Protein AF-A0AA88JEP4-F1 (afdb_monomer_lite)

Foldseek 3Di:
DFAQEDDDPDDDDFQWWKAFPVRFTWGFHDDDPRGTDIDTQDDCPPPDHHTYMDTDPDGQDADDDPLCPPFDAGPNPHGDRPPDDRDPDD

pLDDT: mean 71.16, std 11.12, range [37.5, 84.62]

Organism: Ficus carica (NCBI:txid3494)

Sequence (90 aa):
MRLHVFMDSMIFKLGNHVEFANDVEEIALNLENENVGIVVFDSDIAIKEGDLVKCIRSVVHVPAAKAMLGYVVDMLGVHIDGQGALSNHE

Radius of gyration: 15.68 Å; chains: 1; bounding box: 42×23×41 Å

Structure (mmCIF, N/CA/C/O backbone):
data_AF-A0AA88JEP4-F1
#
_entry.id   AF-A0AA88JEP4-F1
#
loop_
_atom_site.group_PDB
_atom_site.id
_atom_site.type_symbol
_atom_site.label_atom_id
_atom_site.label_alt_id
_atom_site.label_comp_id
_atom_site.label_asym_id
_atom_site.label_entity_id
_atom_site.label_seq_id
_atom_site.pdbx_PDB_ins_code
_atom_site.Cartn_x
_atom_site.Cartn_y
_atom_site.Cartn_z
_atom_site.occupancy
_atom_site.B_iso_or_equiv
_atom_site.auth_seq_id
_atom_site.auth_comp_id
_atom_site.auth_asym_id
_atom_site.auth_atom_id
_atom_site.pdbx_PDB_model_num
ATOM 1 N N . MET A 1 1 ? -12.970 5.158 3.454 1.00 47.50 1 MET A N 1
ATOM 2 C CA . MET A 1 1 ? -13.386 4.157 4.459 1.00 47.50 1 MET A CA 1
ATOM 3 C C . MET A 1 1 ? -12.701 4.512 5.770 1.00 47.50 1 MET A C 1
ATOM 5 O O . MET A 1 1 ? -11.542 4.900 5.718 1.00 4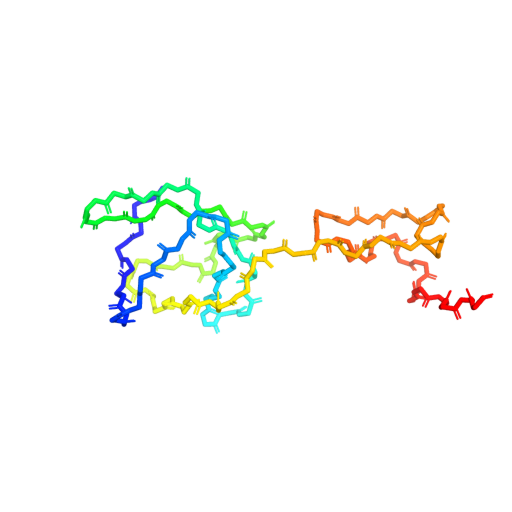7.50 1 MET A O 1
ATOM 9 N N . ARG A 1 2 ? -13.401 4.504 6.912 1.00 44.88 2 ARG A N 1
ATOM 10 C CA . ARG A 1 2 ? -12.764 4.745 8.217 1.00 44.88 2 ARG A CA 1
ATOM 11 C C . ARG A 1 2 ? -12.365 3.385 8.764 1.00 44.88 2 ARG A C 1
ATOM 13 O O . ARG A 1 2 ? -13.242 2.590 9.071 1.00 44.88 2 ARG A O 1
ATOM 20 N N . LEU A 1 3 ? -11.068 3.112 8.814 1.00 50.75 3 LEU A N 1
ATOM 21 C CA . LEU A 1 3 ? -10.575 1.855 9.351 1.00 50.75 3 LEU A CA 1
ATOM 22 C C . LEU A 1 3 ? -10.337 2.022 10.850 1.00 50.75 3 LEU A C 1
ATOM 24 O O . LEU A 1 3 ? -9.515 2.836 11.268 1.00 50.75 3 LEU A O 1
ATOM 28 N N . HIS A 1 4 ? -11.097 1.289 11.660 1.00 51.84 4 HIS A N 1
ATOM 29 C CA . HIS A 1 4 ? -10.854 1.211 13.093 1.00 51.84 4 HIS A CA 1
ATOM 30 C C . HIS A 1 4 ? -9.863 0.074 13.330 1.00 51.84 4 HIS A C 1
ATOM 32 O O . HIS A 1 4 ? -10.222 -1.099 13.405 1.00 51.84 4 HIS A O 1
ATOM 38 N N . VAL A 1 5 ? -8.588 0.441 13.321 1.00 51.78 5 VAL A N 1
ATOM 39 C CA . VAL A 1 5 ? -7.467 -0.480 13.462 1.00 51.78 5 VAL A CA 1
ATOM 40 C C . VAL A 1 5 ? -7.164 -0.662 14.944 1.00 51.78 5 VAL A C 1
ATOM 42 O O . VAL A 1 5 ? -6.861 0.310 15.637 1.00 51.78 5 VAL A O 1
ATOM 45 N N . PHE A 1 6 ? -7.227 -1.898 15.440 1.00 49.75 6 PHE A N 1
ATOM 46 C CA . PHE A 1 6 ? -6.796 -2.205 16.804 1.00 49.75 6 PHE A CA 1
ATOM 47 C C . PHE A 1 6 ? -5.267 -2.175 16.879 1.00 49.75 6 PHE A C 1
ATOM 49 O O . PHE A 1 6 ? -4.584 -3.022 16.307 1.00 49.75 6 PHE A O 1
ATOM 56 N N . MET A 1 7 ? -4.734 -1.168 17.571 1.00 52.72 7 MET A N 1
ATOM 57 C CA . MET A 1 7 ? -3.297 -0.935 17.699 1.00 52.72 7 MET A CA 1
ATOM 58 C C . MET A 1 7 ? -2.741 -1.657 18.927 1.00 52.72 7 MET A C 1
ATOM 60 O O . MET A 1 7 ? -3.091 -1.340 20.065 1.00 52.72 7 MET A O 1
ATOM 64 N N . ASP A 1 8 ? -1.820 -2.591 18.708 1.00 51.69 8 ASP A N 1
ATOM 65 C CA . ASP A 1 8 ? -1.047 -3.198 19.787 1.00 51.69 8 ASP A CA 1
ATOM 66 C C . ASP A 1 8 ? 0.092 -2.248 20.194 1.00 51.69 8 ASP A C 1
ATOM 68 O O . ASP A 1 8 ? 1.072 -2.131 19.467 1.00 51.69 8 ASP A O 1
ATOM 72 N N . SER A 1 9 ? -0.097 -1.505 21.295 1.00 49.09 9 SER A N 1
ATOM 73 C CA . SER A 1 9 ? 0.872 -0.782 22.162 1.00 49.09 9 SER A CA 1
ATOM 74 C C . SER A 1 9 ? 2.059 0.024 21.567 1.00 49.09 9 SER A C 1
ATOM 76 O O . SER A 1 9 ? 2.823 0.636 22.317 1.00 49.09 9 SER A O 1
ATOM 78 N N . MET A 1 10 ? 2.228 0.098 20.249 1.00 53.19 10 MET A N 1
ATOM 79 C CA . MET A 1 10 ? 3.423 0.597 19.571 1.00 53.19 10 MET A CA 1
ATOM 80 C C . MET A 1 10 ? 3.176 1.990 18.970 1.00 53.19 10 MET A C 1
ATOM 82 O O . MET A 1 10 ? 2.220 2.212 18.231 1.00 53.19 10 MET A O 1
ATOM 86 N N . ILE A 1 11 ? 4.069 2.940 19.270 1.00 59.38 11 ILE A N 1
ATOM 87 C CA . ILE A 1 11 ? 4.018 4.320 18.763 1.00 59.38 11 ILE A CA 1
ATOM 88 C C . ILE A 1 11 ? 4.313 4.322 17.254 1.00 59.38 11 ILE A C 1
ATOM 90 O O . ILE A 1 11 ? 5.445 4.047 16.851 1.00 59.38 11 ILE A O 1
ATOM 94 N N . PHE A 1 12 ? 3.318 4.660 16.429 1.00 65.12 12 PHE A N 1
ATOM 95 C CA . PHE A 1 12 ? 3.505 4.897 14.995 1.00 65.12 12 PHE A CA 1
ATOM 96 C C . PHE A 1 12 ? 4.265 6.206 14.762 1.00 65.12 12 PHE A C 1
ATOM 98 O O . PHE A 1 12 ? 4.006 7.216 15.420 1.00 65.12 12 PHE A O 1
ATOM 105 N N . LYS A 1 13 ? 5.180 6.207 13.791 1.00 68.25 13 LYS A N 1
ATOM 106 C CA . LYS A 1 13 ? 5.735 7.433 13.210 1.00 68.25 13 LYS A CA 1
ATOM 107 C C . LYS A 1 13 ? 5.231 7.587 11.784 1.00 68.25 13 LYS A C 1
ATOM 109 O O . LYS A 1 13 ? 5.003 6.605 11.081 1.00 68.25 13 LYS A O 1
ATOM 114 N N . LEU A 1 14 ? 5.088 8.839 11.363 1.00 66.38 14 LEU A N 1
ATOM 115 C CA . LEU A 1 14 ? 4.768 9.178 9.984 1.00 66.38 14 LEU A CA 1
ATOM 116 C C . LEU A 1 14 ? 5.782 8.517 9.038 1.00 66.38 14 LEU A C 1
ATOM 118 O O . LEU A 1 14 ? 6.988 8.587 9.286 1.00 66.38 14 LEU A O 1
ATOM 122 N N . GLY A 1 15 ? 5.299 7.871 7.978 1.00 69.62 15 GLY A N 1
ATOM 123 C CA . GLY A 1 15 ? 6.150 7.172 7.014 1.00 69.62 15 GLY A CA 1
ATOM 124 C C . GLY A 1 15 ? 6.631 5.787 7.463 1.00 69.62 15 GLY A C 1
ATOM 125 O O . GLY A 1 15 ? 7.459 5.187 6.777 1.00 69.62 15 GLY A O 1
ATOM 126 N N . ASN A 1 16 ? 6.162 5.265 8.603 1.00 73.69 16 ASN A N 1
ATOM 127 C CA . ASN A 1 16 ? 6.403 3.865 8.948 1.00 73.69 16 ASN A CA 1
ATOM 128 C C . ASN A 1 16 ? 5.593 2.930 8.059 1.00 73.69 16 ASN A C 1
ATOM 130 O O . ASN A 1 16 ? 4.450 3.226 7.704 1.00 73.69 16 ASN A O 1
ATOM 134 N N . HIS A 1 17 ? 6.234 1.810 7.735 1.00 78.69 17 HIS A N 1
ATOM 135 C CA . HIS A 1 17 ? 5.624 0.717 7.011 1.00 78.69 17 HIS A CA 1
ATOM 136 C C . HIS A 1 17 ? 4.625 -0.015 7.901 1.00 78.69 17 HIS A C 1
ATOM 138 O O . HIS A 1 17 ? 4.852 -0.228 9.100 1.00 78.69 17 HIS A O 1
ATOM 144 N N . VAL A 1 18 ?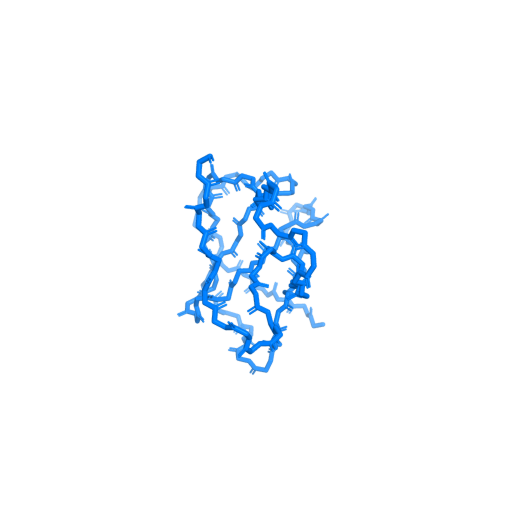 3.518 -0.400 7.295 1.00 77.31 18 VAL A N 1
ATOM 145 C CA . VAL A 1 18 ? 2.384 -1.009 7.961 1.00 77.31 18 VAL A CA 1
ATOM 146 C C . VAL A 1 18 ? 1.983 -2.241 7.172 1.00 77.31 18 VAL A C 1
ATOM 148 O O . VAL A 1 18 ? 1.937 -2.196 5.950 1.00 77.31 18 VAL A O 1
ATOM 151 N N . GLU A 1 19 ? 1.728 -3.335 7.878 1.00 76.00 19 GLU A N 1
ATOM 152 C CA . GLU A 1 19 ? 1.392 -4.618 7.271 1.00 76.00 19 GLU A CA 1
ATOM 153 C C . GLU A 1 19 ? 0.061 -5.118 7.831 1.00 76.00 19 GLU A C 1
ATOM 155 O O . GLU A 1 19 ? -0.148 -5.191 9.052 1.00 76.00 19 GLU A O 1
ATOM 160 N N . PHE A 1 20 ? -0.844 -5.442 6.916 1.00 75.69 20 PHE A N 1
ATOM 161 C CA . PHE A 1 20 ? -2.098 -6.124 7.208 1.00 75.69 20 PHE A CA 1
ATOM 162 C C . PHE A 1 20 ? -1.894 -7.637 7.154 1.00 75.69 20 PHE A C 1
ATOM 164 O O . PHE A 1 20 ? -0.946 -8.126 6.551 1.00 75.69 20 PHE A O 1
ATOM 171 N N . ALA A 1 21 ? -2.827 -8.405 7.719 1.00 69.31 21 ALA A N 1
ATOM 172 C CA . ALA A 1 21 ? -2.775 -9.873 7.705 1.00 69.31 21 ALA A CA 1
ATOM 173 C C . ALA A 1 21 ? -2.729 -10.518 6.297 1.00 69.31 21 ALA A C 1
ATOM 175 O O . ALA A 1 21 ? -2.554 -11.728 6.199 1.00 69.31 21 ALA A O 1
ATOM 176 N N . ASN A 1 22 ? -2.895 -9.724 5.235 1.00 65.50 22 ASN A N 1
ATOM 177 C CA . ASN A 1 22 ? -2.895 -10.156 3.839 1.00 65.50 22 ASN A CA 1
ATOM 178 C C . ASN A 1 22 ? -1.582 -9.826 3.097 1.00 65.50 22 ASN A C 1
ATOM 180 O O . ASN A 1 22 ? -1.610 -9.746 1.872 1.00 65.50 22 ASN A O 1
ATOM 184 N N . ASP A 1 23 ? -0.476 -9.579 3.811 1.00 64.88 23 ASP A N 1
ATOM 185 C CA . ASP A 1 23 ? 0.839 -9.228 3.235 1.00 64.88 23 ASP A CA 1
ATOM 186 C C . ASP A 1 23 ? 0.811 -7.965 2.342 1.00 64.88 23 ASP A C 1
ATOM 188 O O . ASP A 1 23 ? 1.661 -7.772 1.473 1.00 64.88 23 ASP A O 1
ATOM 192 N N . VAL A 1 24 ? -0.176 -7.084 2.539 1.00 63.72 24 VAL A N 1
ATOM 193 C CA . VAL A 1 24 ? -0.250 -5.808 1.817 1.00 63.72 24 VAL A CA 1
ATOM 194 C C . VAL A 1 24 ? 0.675 -4.811 2.506 1.00 63.72 24 VAL A C 1
ATOM 196 O O . VAL A 1 24 ? 0.506 -4.508 3.691 1.00 63.72 24 VAL A O 1
ATOM 199 N N . GLU A 1 25 ? 1.655 -4.323 1.748 1.00 71.19 25 GLU A N 1
ATOM 200 C CA . GLU A 1 25 ? 2.563 -3.258 2.159 1.00 71.19 25 GLU A CA 1
ATOM 201 C C . GLU A 1 25 ? 1.855 -1.898 2.094 1.00 71.19 25 GLU A C 1
ATOM 203 O O . GLU A 1 25 ? 1.255 -1.545 1.076 1.00 71.19 25 GLU A O 1
ATOM 208 N N . GLU A 1 26 ? 1.909 -1.121 3.179 1.00 76.81 26 GLU A N 1
ATOM 209 C CA . GLU A 1 26 ? 1.216 0.167 3.302 1.00 76.81 26 GLU A CA 1
ATOM 210 C C . GLU A 1 26 ? 2.027 1.208 4.095 1.00 76.81 26 GLU A C 1
ATOM 212 O O . GLU A 1 26 ? 3.004 0.890 4.782 1.00 76.81 26 GLU A O 1
ATOM 217 N N . ILE A 1 27 ? 1.617 2.484 4.032 1.00 78.69 27 ILE A N 1
ATOM 218 C CA . ILE A 1 27 ? 2.278 3.588 4.757 1.00 78.69 27 ILE A CA 1
ATOM 219 C C . ILE A 1 27 ? 1.311 4.368 5.636 1.00 78.69 27 ILE A C 1
ATOM 221 O O . ILE A 1 27 ? 0.286 4.869 5.175 1.00 78.69 27 ILE A O 1
ATOM 225 N N . ALA A 1 28 ? 1.711 4.600 6.889 1.00 77.75 28 ALA A N 1
ATOM 226 C CA . ALA A 1 28 ? 1.036 5.545 7.774 1.00 77.75 28 ALA A CA 1
ATOM 227 C C . ALA A 1 28 ? 1.310 7.004 7.357 1.00 77.75 28 ALA A C 1
ATOM 229 O O . ALA A 1 28 ? 2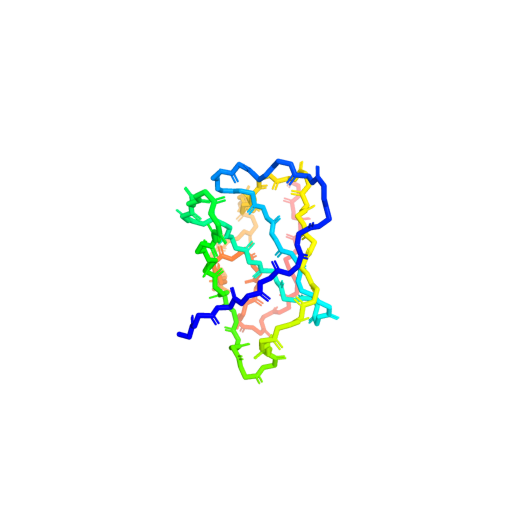.460 7.457 7.368 1.00 77.75 28 ALA A O 1
ATOM 230 N N . LEU A 1 29 ? 0.250 7.753 7.035 1.00 74.44 29 LEU A N 1
ATOM 231 C CA . LEU A 1 29 ? 0.316 9.111 6.479 1.00 74.44 29 LEU A CA 1
ATOM 232 C C . LEU A 1 29 ? -0.326 10.190 7.367 1.00 74.44 29 LEU A C 1
ATOM 234 O O . LEU A 1 29 ? 0.075 11.348 7.301 1.00 74.44 29 LEU A O 1
ATOM 238 N N . ASN A 1 30 ? -1.295 9.838 8.215 1.00 75.69 30 ASN A N 1
ATOM 239 C CA . ASN A 1 30 ? -1.873 10.768 9.189 1.00 75.69 30 ASN A CA 1
ATOM 240 C C . ASN A 1 30 ? -1.918 10.118 10.569 1.00 75.69 30 ASN A C 1
ATOM 242 O O . ASN A 1 30 ? -2.334 8.970 10.681 1.00 75.69 30 ASN A O 1
ATOM 246 N N . LEU A 1 31 ? -1.502 10.838 11.606 1.00 73.75 31 LEU A N 1
ATOM 247 C CA . LEU A 1 31 ? -1.534 10.360 12.987 1.00 73.75 31 LEU A CA 1
ATOM 248 C C . LEU A 1 31 ? -2.423 11.299 13.793 1.00 73.75 31 LEU A C 1
ATOM 250 O O . LEU A 1 31 ? -2.016 12.408 14.134 1.00 73.75 31 LEU A O 1
ATOM 254 N N . GLU A 1 32 ? -3.634 10.850 14.089 1.00 73.56 32 GLU A N 1
ATOM 255 C CA . GLU A 1 32 ? -4.535 11.514 15.021 1.00 73.56 32 GLU A CA 1
ATOM 256 C C . GLU A 1 32 ? -4.527 10.776 16.357 1.00 73.56 32 GLU A C 1
ATOM 258 O O . GLU A 1 32 ? -4.084 9.635 16.477 1.00 73.56 32 GLU A O 1
ATOM 263 N N . ASN A 1 33 ? -5.046 11.433 17.390 1.00 69.19 33 ASN A N 1
ATOM 264 C CA . ASN A 1 33 ? -5.022 10.899 18.749 1.00 69.19 33 ASN A CA 1
ATOM 265 C C . ASN A 1 33 ? -5.801 9.576 18.902 1.00 69.19 33 ASN A C 1
ATOM 267 O O . ASN A 1 33 ? -5.538 8.817 19.829 1.00 69.19 33 ASN A O 1
ATOM 271 N N . GLU A 1 34 ? -6.760 9.323 18.006 1.00 72.81 34 GLU A N 1
ATOM 272 C CA . GLU A 1 34 ? -7.675 8.175 18.051 1.00 72.81 34 GLU A CA 1
ATOM 273 C C . GLU A 1 34 ? -7.700 7.368 16.744 1.00 72.81 34 GLU A C 1
ATOM 275 O O . GLU A 1 34 ? -8.412 6.372 16.646 1.00 72.81 34 GLU A O 1
ATOM 280 N N . ASN A 1 35 ? -6.990 7.810 15.703 1.00 71.81 35 ASN A N 1
ATOM 281 C CA . ASN A 1 35 ? -6.985 7.130 14.413 1.00 71.81 35 ASN A CA 1
ATOM 282 C C . ASN A 1 35 ? -5.695 7.394 13.636 1.00 71.81 35 ASN A C 1
ATOM 284 O O . ASN A 1 35 ? -5.000 8.383 13.853 1.00 71.81 35 ASN A O 1
ATOM 288 N N . VAL A 1 36 ? -5.395 6.492 12.709 1.00 76.06 36 VAL A N 1
ATOM 289 C CA . VAL A 1 36 ? -4.261 6.609 11.798 1.00 76.06 36 VAL A CA 1
ATOM 290 C C . VAL A 1 36 ? -4.791 6.524 10.374 1.00 76.06 36 VAL A C 1
ATOM 292 O O . VAL A 1 36 ? -5.524 5.598 10.032 1.00 76.06 36 VAL A O 1
ATOM 295 N N . GLY A 1 37 ? -4.433 7.499 9.544 1.00 77.88 37 GLY A N 1
ATOM 296 C CA . GLY A 1 37 ? -4.655 7.441 8.106 1.00 77.88 37 GLY A CA 1
ATOM 297 C C . GLY A 1 37 ? -3.547 6.629 7.451 1.00 77.88 37 GLY A C 1
ATOM 298 O O . GLY A 1 37 ? -2.371 6.953 7.629 1.00 77.88 37 GLY A O 1
ATOM 299 N N . ILE A 1 38 ? -3.921 5.599 6.697 1.00 79.00 38 ILE A N 1
ATOM 300 C CA . ILE A 1 38 ? -2.997 4.704 5.998 1.00 79.00 38 ILE A CA 1
ATOM 301 C C . ILE A 1 38 ? -3.252 4.818 4.491 1.00 79.00 38 ILE A C 1
ATOM 303 O O . ILE A 1 38 ? -4.399 4.962 4.061 1.00 79.00 38 ILE A O 1
ATOM 307 N N . VAL A 1 39 ? -2.179 4.817 3.702 1.00 80.56 39 VAL A N 1
ATOM 308 C CA . VAL A 1 39 ? -2.236 4.707 2.243 1.00 80.56 39 VAL A CA 1
ATOM 309 C C . VAL A 1 39 ? -1.956 3.264 1.852 1.00 80.56 39 VAL A C 1
ATOM 311 O O . VAL A 1 39 ? -0.870 2.753 2.127 1.00 80.56 39 VAL A O 1
ATOM 314 N N . VAL A 1 40 ? -2.939 2.662 1.184 1.00 79.62 40 VAL A N 1
ATOM 315 C CA . VAL A 1 40 ? -2.877 1.317 0.609 1.00 79.62 40 VAL A CA 1
ATOM 316 C C . VAL A 1 40 ? -2.223 1.402 -0.771 1.00 79.62 40 VAL A C 1
ATOM 318 O O . VAL A 1 40 ? -2.647 2.224 -1.589 1.00 79.62 40 VAL A O 1
ATOM 321 N N . PHE A 1 41 ? -1.194 0.591 -1.035 1.00 76.62 41 PHE A N 1
ATOM 322 C CA . PHE A 1 41 ? -0.529 0.560 -2.346 1.00 76.62 41 PHE A CA 1
ATOM 323 C C . PHE A 1 41 ? -1.193 -0.372 -3.363 1.00 76.62 41 PHE A C 1
ATOM 325 O O . PHE A 1 41 ? -1.078 -0.132 -4.564 1.00 76.62 41 PHE A O 1
ATOM 332 N N . ASP A 1 42 ? -1.893 -1.401 -2.888 1.00 77.88 42 ASP A N 1
ATOM 333 C CA . ASP A 1 42 ? -2.608 -2.378 -3.712 1.00 77.88 42 ASP A CA 1
ATOM 334 C C . ASP A 1 42 ? -4.133 -2.280 -3.480 1.00 77.88 42 ASP A C 1
ATOM 336 O O . ASP A 1 42 ? -4.669 -1.230 -3.115 1.00 77.88 42 ASP A O 1
ATOM 340 N N . SER A 1 43 ? -4.864 -3.359 -3.734 1.00 78.00 43 SER A N 1
ATOM 341 C CA . SER A 1 43 ? -6.309 -3.424 -3.607 1.00 78.00 43 SER A CA 1
ATOM 342 C C . SER A 1 43 ? -6.781 -3.346 -2.154 1.00 78.00 43 SER A C 1
ATOM 344 O O . SER A 1 43 ? -6.434 -4.172 -1.311 1.00 78.00 43 SER A O 1
ATOM 346 N N . ASP A 1 44 ? -7.701 -2.420 -1.895 1.00 78.19 44 ASP A N 1
ATOM 347 C CA . ASP A 1 44 ? -8.409 -2.279 -0.622 1.00 78.19 44 ASP A CA 1
ATOM 348 C C . ASP A 1 44 ? -9.520 -3.326 -0.419 1.00 78.19 44 ASP A C 1
ATOM 350 O O . ASP A 1 44 ? -10.069 -3.441 0.675 1.00 78.19 44 ASP A O 1
ATOM 354 N N . ILE A 1 45 ? -9.843 -4.127 -1.444 1.00 82.06 45 ILE A N 1
ATOM 355 C CA . ILE A 1 45 ? -10.943 -5.111 -1.426 1.00 82.06 45 ILE A CA 1
ATOM 356 C C . ILE A 1 45 ? -10.765 -6.144 -0.304 1.00 82.06 45 ILE A C 1
ATOM 358 O O . ILE A 1 45 ? -11.745 -6.668 0.236 1.00 82.06 45 ILE A O 1
ATOM 362 N N . ALA A 1 46 ? -9.517 -6.459 0.034 1.00 76.69 46 ALA A N 1
ATOM 363 C CA . ALA A 1 46 ? -9.186 -7.449 1.048 1.00 76.69 46 ALA A CA 1
ATOM 364 C C . ALA A 1 46 ? -9.207 -6.885 2.481 1.00 76.69 46 ALA A C 1
ATOM 366 O O . ALA A 1 46 ? -9.180 -7.672 3.426 1.00 76.69 46 ALA A O 1
ATOM 367 N N . ILE A 1 47 ? -9.276 -5.560 2.644 1.00 78.06 47 ILE A N 1
ATOM 368 C CA . ILE A 1 47 ? -9.176 -4.873 3.934 1.00 78.06 47 ILE A CA 1
ATOM 369 C C . ILE A 1 47 ? -10.573 -4.653 4.507 1.00 78.06 47 ILE A C 1
ATOM 371 O O . ILE A 1 47 ? -11.476 -4.151 3.832 1.00 78.06 47 ILE A O 1
ATOM 375 N N . LYS A 1 48 ? -10.764 -5.003 5.778 1.00 78.44 48 LYS A N 1
ATOM 376 C CA . LYS A 1 48 ? -12.037 -4.834 6.484 1.00 78.44 48 LYS A CA 1
ATOM 377 C C . LYS A 1 48 ? -11.856 -4.080 7.792 1.00 78.44 48 LYS A C 1
ATOM 379 O O . LYS A 1 48 ? -10.792 -4.047 8.404 1.00 78.44 48 LYS A O 1
ATOM 384 N N . GLU A 1 49 ? -12.935 -3.436 8.226 1.00 78.75 49 GLU A N 1
ATOM 385 C CA . GLU A 1 49 ? -12.961 -2.805 9.541 1.00 78.75 49 GLU A CA 1
ATOM 386 C C . GLU A 1 49 ? -12.766 -3.863 10.637 1.00 78.75 49 GLU A C 1
ATOM 388 O O . GLU A 1 49 ? -13.404 -4.916 10.612 1.00 78.75 49 GLU A O 1
ATOM 393 N N . GLY A 1 50 ? -11.890 -3.563 11.600 1.00 78.00 50 GLY A N 1
ATOM 394 C CA . GLY A 1 50 ? -11.526 -4.481 12.676 1.00 78.00 50 GLY A CA 1
ATOM 395 C C . GLY A 1 50 ? -10.352 -5.406 12.354 1.00 78.00 50 GLY A C 1
ATOM 396 O O . GLY A 1 50 ? -9.930 -6.140 13.249 1.00 78.00 50 GLY A O 1
ATOM 397 N N . ASP A 1 51 ? -9.797 -5.357 11.137 1.00 76.94 51 ASP A N 1
ATOM 398 C CA . ASP A 1 51 ? -8.568 -6.082 10.827 1.00 76.94 51 ASP A CA 1
ATOM 399 C C . ASP A 1 51 ? -7.412 -5.594 11.707 1.00 76.94 51 ASP A C 1
ATOM 401 O O . ASP A 1 51 ? -7.256 -4.403 12.007 1.00 76.94 51 ASP A O 1
ATOM 405 N N . LEU A 1 52 ? -6.601 -6.557 12.146 1.00 74.19 52 LEU A N 1
ATOM 406 C CA . LEU A 1 52 ? -5.385 -6.276 12.887 1.00 74.19 52 LEU A CA 1
ATOM 407 C C . LEU A 1 52 ? -4.313 -5.787 11.929 1.00 74.19 52 LEU A C 1
ATOM 409 O O . LEU A 1 52 ? -4.083 -6.361 10.864 1.00 74.19 52 LEU A O 1
ATOM 413 N N . VAL A 1 53 ? -3.622 -4.749 12.372 1.00 74.81 53 VAL A N 1
ATOM 414 C CA . VAL A 1 53 ? -2.589 -4.092 11.593 1.00 74.81 53 VAL A CA 1
ATOM 415 C C . VAL A 1 53 ? -1.341 -4.002 12.431 1.00 74.81 53 VAL A C 1
ATOM 417 O O . VAL A 1 53 ? -1.374 -3.586 13.594 1.00 74.81 53 VAL A O 1
ATOM 420 N N . LYS A 1 54 ? -0.221 -4.375 11.829 1.00 76.81 54 LYS A N 1
ATOM 421 C 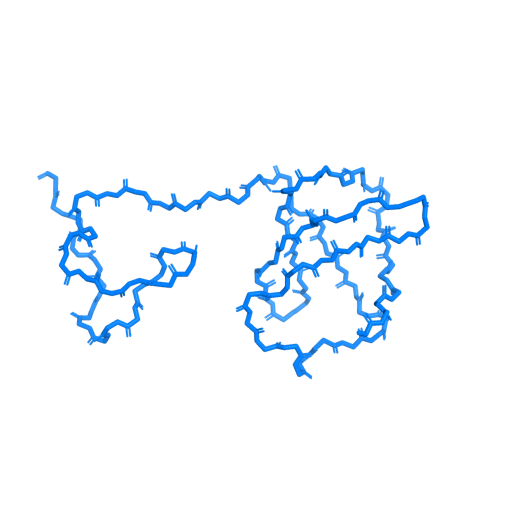CA . LYS A 1 54 ? 1.064 -4.382 12.499 1.00 76.81 54 LYS A CA 1
ATOM 422 C C . LYS A 1 54 ? 1.940 -3.273 11.945 1.00 76.81 54 LYS A C 1
ATOM 424 O O . LYS A 1 54 ? 2.222 -3.206 10.755 1.00 76.81 54 LYS A O 1
ATOM 429 N N . CYS A 1 55 ? 2.413 -2.410 12.838 1.00 73.62 55 CYS A N 1
ATOM 430 C CA . CYS A 1 55 ? 3.439 -1.439 12.489 1.00 73.62 55 CYS A CA 1
ATOM 431 C C . CYS A 1 55 ? 4.794 -2.143 12.404 1.00 73.62 55 CYS A C 1
ATOM 433 O O . CYS A 1 55 ? 5.257 -2.735 13.389 1.00 73.62 55 CYS A O 1
ATOM 435 N N . ILE A 1 56 ? 5.451 -2.056 11.252 1.00 73.25 56 ILE A N 1
ATOM 436 C CA . ILE A 1 56 ? 6.832 -2.500 11.106 1.00 73.25 56 ILE A CA 1
ATOM 437 C C . ILE A 1 56 ? 7.742 -1.342 11.522 1.00 73.25 56 ILE A C 1
ATOM 439 O O . ILE A 1 56 ? 7.563 -0.196 11.117 1.00 73.25 56 ILE A O 1
ATOM 443 N N . ARG A 1 57 ? 8.779 -1.631 12.317 1.00 68.00 57 ARG A N 1
ATOM 444 C CA . ARG A 1 57 ? 9.794 -0.645 12.747 1.00 68.00 57 ARG A CA 1
ATOM 445 C C . ARG A 1 57 ? 10.747 -0.219 11.616 1.00 68.00 57 ARG A C 1
ATOM 447 O O . ARG A 1 57 ? 11.911 0.071 11.882 1.00 68.00 57 ARG A O 1
ATOM 454 N N . SER A 1 58 ? 10.279 -0.194 10.374 1.00 70.38 58 SER A N 1
ATOM 455 C CA . SER A 1 58 ? 11.034 0.273 9.218 1.00 70.38 58 SER A CA 1
ATOM 456 C C . SER A 1 58 ? 10.289 1.411 8.539 1.00 70.38 58 SER A C 1
ATOM 458 O O . SER A 1 58 ? 9.063 1.419 8.451 1.00 70.38 58 SER A O 1
ATOM 460 N N . VAL A 1 59 ? 11.050 2.391 8.067 1.00 71.00 59 VAL A N 1
ATOM 461 C CA . VAL A 1 59 ? 10.554 3.362 7.089 1.00 71.00 59 VAL A CA 1
ATOM 462 C C . VAL A 1 59 ? 10.538 2.664 5.732 1.00 71.00 59 VAL A C 1
ATOM 464 O O . VAL A 1 59 ? 11.392 1.808 5.479 1.00 71.00 59 VAL A O 1
ATOM 467 N N . VAL A 1 60 ? 9.571 3.003 4.880 1.00 70.94 60 VAL A N 1
ATOM 468 C CA . VAL A 1 60 ? 9.540 2.473 3.513 1.00 70.94 60 VAL A CA 1
ATOM 469 C C . VAL A 1 60 ? 10.791 2.902 2.763 1.00 70.94 60 VAL A C 1
ATOM 471 O O . VAL A 1 60 ? 11.171 4.074 2.773 1.00 70.94 60 VAL A O 1
ATOM 474 N N . HIS A 1 61 ? 11.439 1.929 2.130 1.00 75.44 61 HIS A N 1
ATOM 475 C CA . HIS A 1 61 ? 12.659 2.134 1.375 1.00 75.44 61 HIS A CA 1
ATOM 476 C C . HIS A 1 61 ? 12.472 1.570 -0.026 1.00 75.44 61 HIS A C 1
ATOM 478 O O . HIS A 1 61 ? 12.320 0.365 -0.194 1.00 75.44 61 HIS A O 1
ATOM 484 N N . VAL A 1 62 ? 12.530 2.437 -1.032 1.00 79.56 62 VAL A N 1
ATOM 485 C CA . VAL A 1 62 ? 12.520 2.002 -2.430 1.00 79.56 62 VAL A CA 1
ATOM 486 C C . VAL A 1 62 ? 13.967 1.707 -2.838 1.00 79.56 62 VAL A C 1
ATOM 488 O O . VAL A 1 62 ? 14.829 2.580 -2.678 1.00 79.56 62 VAL A O 1
ATOM 491 N N . PRO A 1 63 ? 14.292 0.488 -3.303 1.00 79.69 63 PRO A N 1
ATOM 492 C CA . PRO A 1 63 ? 15.633 0.172 -3.770 1.00 79.69 63 PRO A CA 1
ATOM 493 C C . PRO A 1 63 ? 15.974 1.028 -4.995 1.00 79.69 63 PRO A C 1
ATOM 495 O O . PRO A 1 63 ? 15.138 1.248 -5.864 1.00 79.69 63 PRO A O 1
ATOM 498 N N . ALA A 1 64 ? 17.215 1.508 -5.067 1.00 82.19 64 ALA A N 1
ATOM 499 C CA . ALA A 1 64 ? 17.725 2.251 -6.213 1.00 82.19 64 ALA A CA 1
ATOM 500 C C . ALA A 1 64 ? 19.027 1.602 -6.691 1.00 82.19 64 ALA A C 1
ATOM 502 O O . ALA A 1 64 ? 20.031 1.604 -5.978 1.00 82.19 64 ALA A O 1
ATOM 503 N N . ALA A 1 65 ? 19.014 1.042 -7.900 1.00 80.19 65 ALA A N 1
ATOM 504 C CA . ALA A 1 65 ? 20.172 0.386 -8.499 1.00 80.19 65 ALA A CA 1
ATOM 505 C C . ALA A 1 65 ? 20.258 0.679 -10.000 1.00 80.19 65 ALA A C 1
ATOM 507 O O . ALA A 1 65 ? 19.242 0.857 -10.667 1.00 80.19 65 ALA A O 1
ATOM 508 N N . LYS A 1 66 ? 21.476 0.656 -10.563 1.00 82.44 66 LYS A N 1
ATOM 509 C CA . LYS A 1 66 ? 21.674 0.757 -12.024 1.00 82.44 66 LYS A CA 1
ATOM 510 C C . LYS A 1 66 ? 20.942 -0.345 -12.788 1.00 82.44 66 LYS A C 1
ATOM 512 O O . LYS A 1 66 ? 20.515 -0.106 -13.909 1.00 82.44 66 LYS A O 1
ATOM 517 N N . ALA A 1 67 ? 20.777 -1.512 -12.164 1.00 78.50 67 ALA A N 1
ATOM 518 C CA . ALA A 1 67 ? 20.033 -2.635 -12.718 1.00 78.50 67 ALA A CA 1
ATOM 519 C C . ALA A 1 67 ? 18.576 -2.274 -13.071 1.00 78.50 67 ALA A C 1
ATOM 521 O O . ALA A 1 67 ? 18.019 -2.888 -13.967 1.00 78.50 67 ALA A O 1
ATOM 522 N N . MET A 1 68 ? 17.986 -1.249 -12.442 1.00 79.81 68 MET A N 1
ATOM 523 C CA . MET A 1 68 ? 16.613 -0.796 -12.716 1.00 79.81 68 MET A CA 1
ATOM 524 C C . MET A 1 68 ? 16.486 0.053 -13.992 1.00 79.81 68 MET A C 1
ATOM 526 O O . MET A 1 68 ? 15.376 0.358 -14.420 1.00 79.81 68 MET A O 1
ATOM 530 N N . LEU A 1 69 ? 17.598 0.472 -14.609 1.00 81.50 69 LEU A N 1
ATOM 531 C CA . LEU A 1 69 ? 17.554 1.261 -15.840 1.00 81.50 69 LEU A CA 1
ATOM 532 C C . LEU A 1 69 ? 16.985 0.426 -16.991 1.00 81.50 69 LEU A C 1
ATOM 534 O O . LEU A 1 69 ? 17.541 -0.607 -17.351 1.00 81.50 69 LEU A O 1
ATOM 538 N N . GLY A 1 70 ? 15.910 0.923 -17.603 1.00 81.12 70 GLY A N 1
ATOM 539 C CA . GLY A 1 70 ? 15.255 0.275 -18.743 1.00 81.12 70 GLY A CA 1
ATOM 540 C C . GLY A 1 70 ? 14.129 -0.690 -18.370 1.00 81.12 70 GLY A C 1
ATOM 541 O O . GLY A 1 70 ? 13.430 -1.143 -19.272 1.00 81.12 70 GLY A O 1
ATOM 542 N N . TYR A 1 71 ? 13.912 -0.942 -17.078 1.00 83.62 71 TYR A N 1
ATOM 543 C CA . TYR A 1 71 ? 12.781 -1.723 -16.583 1.00 83.62 71 TYR A CA 1
ATOM 544 C C . TYR A 1 71 ? 11.631 -0.816 -16.142 1.00 83.62 71 TYR A C 1
ATOM 546 O O . TYR A 1 71 ? 11.838 0.333 -15.737 1.00 83.62 71 TYR A O 1
ATOM 554 N N . VAL A 1 72 ? 10.405 -1.339 -16.208 1.00 84.56 72 VAL A N 1
ATOM 555 C CA . VAL A 1 72 ? 9.228 -0.685 -15.618 1.00 84.56 72 VAL A CA 1
ATOM 556 C C . VAL A 1 72 ? 9.004 -1.264 -14.226 1.00 84.56 72 VAL A C 1
ATOM 558 O O . VAL A 1 72 ? 8.850 -2.477 -14.069 1.00 84.56 72 VAL A O 1
ATOM 561 N N . VAL A 1 73 ? 8.986 -0.386 -13.225 1.00 84.62 73 VAL A N 1
ATOM 562 C CA . VAL A 1 73 ? 8.812 -0.745 -11.814 1.00 84.62 73 VAL A CA 1
ATOM 563 C C . VAL A 1 73 ? 7.597 -0.050 -11.210 1.00 84.62 73 VAL A C 1
ATOM 565 O O . VAL A 1 73 ? 7.171 0.998 -11.702 1.00 84.62 73 VAL A O 1
ATOM 568 N N . ASP A 1 74 ? 7.039 -0.639 -10.157 1.00 83.00 74 ASP A N 1
ATOM 569 C CA . ASP A 1 74 ? 5.973 -0.036 -9.359 1.00 83.00 74 ASP A CA 1
ATOM 570 C C . ASP A 1 74 ? 6.507 0.973 -8.319 1.00 83.00 74 ASP A C 1
ATOM 572 O O . ASP A 1 74 ? 7.691 1.323 -8.292 1.00 83.00 74 ASP A O 1
ATOM 576 N N . MET A 1 75 ? 5.617 1.461 -7.448 1.00 79.94 75 MET A N 1
ATOM 577 C CA . MET A 1 75 ? 5.947 2.438 -6.403 1.00 79.94 75 MET A CA 1
ATOM 578 C C . MET A 1 75 ? 6.898 1.910 -5.317 1.00 79.94 75 MET A C 1
ATOM 580 O O . MET A 1 75 ? 7.541 2.718 -4.646 1.00 79.94 75 MET A O 1
ATOM 584 N N . LEU A 1 76 ? 7.002 0.592 -5.149 1.00 80.25 76 LEU A N 1
ATOM 585 C CA . LEU A 1 76 ? 7.876 -0.066 -4.175 1.00 80.25 76 LEU A CA 1
ATOM 586 C C . LEU A 1 76 ? 9.201 -0.523 -4.810 1.00 80.25 76 LEU A C 1
ATOM 588 O O . LEU A 1 76 ? 10.096 -1.003 -4.116 1.00 80.25 76 LEU A O 1
ATOM 592 N N . GLY A 1 77 ? 9.374 -0.319 -6.121 1.00 79.69 77 GLY A N 1
ATOM 593 C CA . GLY A 1 77 ? 10.556 -0.738 -6.873 1.00 79.69 77 GLY A CA 1
ATOM 594 C C . GLY A 1 77 ? 10.494 -2.192 -7.350 1.00 79.69 77 GLY A C 1
ATOM 595 O O . GLY A 1 77 ? 11.514 -2.738 -7.784 1.00 79.69 77 GLY A O 1
ATOM 596 N N . VAL A 1 78 ? 9.318 -2.822 -7.293 1.00 80.94 78 VAL A N 1
ATOM 597 C CA . VAL A 1 78 ? 9.075 -4.176 -7.801 1.00 80.94 78 VAL A CA 1
ATOM 598 C C . VAL A 1 78 ? 8.908 -4.127 -9.318 1.00 80.94 78 VAL A C 1
ATOM 600 O O . VAL A 1 78 ? 8.320 -3.205 -9.874 1.00 80.94 78 VAL A O 1
ATOM 603 N N . HIS A 1 79 ? 9.463 -5.119 -10.010 1.00 81.81 79 HIS A N 1
ATOM 604 C CA . HIS A 1 79 ? 9.426 -5.202 -11.471 1.00 81.81 79 HIS A CA 1
ATOM 605 C C . HIS A 1 79 ? 8.057 -5.642 -11.973 1.00 81.81 79 H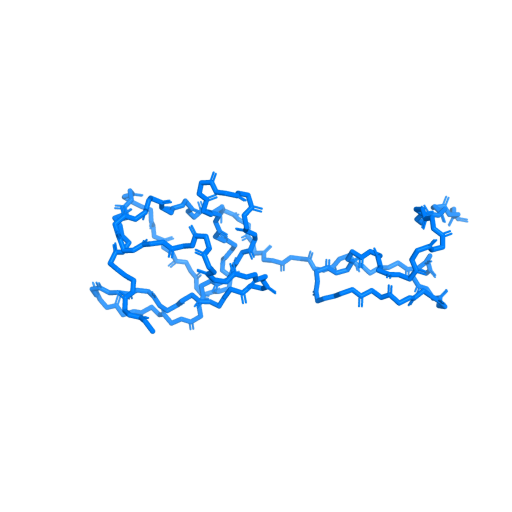IS A C 1
ATOM 607 O O . HIS A 1 79 ? 7.541 -6.667 -11.533 1.00 81.81 79 HIS A O 1
ATOM 613 N N . ILE A 1 80 ? 7.505 -4.900 -12.935 1.00 83.81 80 ILE A N 1
ATOM 614 C CA . ILE A 1 80 ? 6.157 -5.148 -13.475 1.00 83.81 80 ILE A CA 1
ATOM 615 C C . ILE A 1 80 ? 6.120 -5.311 -14.997 1.00 83.81 80 ILE A C 1
ATOM 617 O O . ILE A 1 80 ? 5.056 -5.509 -15.575 1.00 83.81 80 ILE A O 1
ATOM 621 N N . ASP A 1 81 ? 7.263 -5.250 -15.671 1.00 78.56 81 ASP A N 1
ATOM 622 C CA . ASP A 1 81 ? 7.339 -5.345 -17.132 1.00 78.56 81 ASP A CA 1
ATOM 623 C C . ASP A 1 81 ? 7.326 -6.778 -17.684 1.00 78.56 81 ASP A C 1
ATOM 625 O O . ASP A 1 81 ? 7.364 -6.972 -18.899 1.00 78.56 81 ASP A O 1
ATOM 629 N N . GLY A 1 82 ? 7.272 -7.792 -16.816 1.00 69.50 82 GLY A N 1
ATOM 630 C CA . GLY A 1 82 ? 7.265 -9.197 -17.223 1.00 69.50 82 GLY A CA 1
ATOM 631 C C . GLY A 1 82 ? 8.566 -9.661 -17.892 1.00 69.50 82 GLY A C 1
ATOM 632 O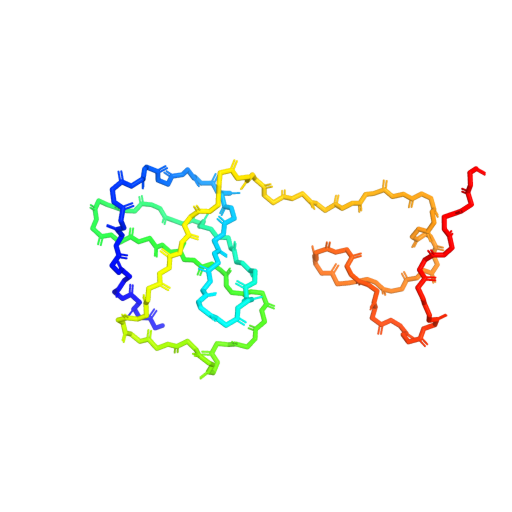 O . GLY A 1 82 ? 8.587 -10.755 -18.456 1.00 69.50 82 GLY A O 1
ATOM 633 N N . GLN A 1 83 ? 9.650 -8.874 -17.824 1.00 66.69 83 GLN A N 1
ATOM 634 C CA . GLN A 1 83 ? 10.939 -9.175 -18.465 1.00 66.69 83 GLN A CA 1
ATOM 635 C C . GLN A 1 83 ? 11.868 -10.072 -17.618 1.00 66.69 83 GLN A C 1
ATOM 637 O O . GLN A 1 83 ? 13.006 -10.328 -18.005 1.00 66.69 83 GLN A O 1
ATOM 642 N N . GLY A 1 84 ? 11.373 -10.624 -16.505 1.00 62.69 84 GLY A N 1
ATOM 643 C CA . GLY A 1 84 ? 12.150 -11.450 -15.575 1.00 62.69 84 GLY A CA 1
ATOM 644 C C . GLY A 1 84 ? 12.803 -10.631 -14.456 1.00 62.69 84 GLY A C 1
ATOM 645 O O . GLY A 1 84 ? 12.743 -9.407 -14.443 1.00 62.69 84 GLY A O 1
ATOM 646 N N . ALA A 1 85 ? 13.376 -11.317 -13.462 1.00 62.25 85 ALA A N 1
ATOM 647 C CA . ALA A 1 85 ? 13.983 -10.659 -12.305 1.00 62.25 85 ALA A CA 1
ATOM 648 C C . ALA A 1 85 ? 15.230 -9.850 -12.695 1.00 62.25 85 ALA A C 1
ATOM 650 O O . ALA A 1 85 ? 15.990 -10.263 -13.573 1.00 62.25 85 ALA A O 1
ATOM 651 N N . LEU A 1 86 ? 15.473 -8.744 -11.982 1.00 59.97 86 LEU A N 1
ATOM 652 C CA . LEU A 1 86 ? 16.692 -7.953 -12.115 1.00 59.97 86 LEU A CA 1
ATOM 653 C C . LEU A 1 86 ? 17.937 -8.830 -12.010 1.00 59.97 86 LEU A C 1
ATOM 655 O O . LEU A 1 86 ? 18.259 -9.367 -10.948 1.00 59.97 86 LEU A O 1
ATOM 659 N N . SER A 1 87 ? 18.693 -8.913 -13.099 1.00 54.88 87 SER A N 1
ATOM 660 C CA . SER A 1 87 ? 20.074 -9.361 -13.035 1.00 54.88 87 SER A CA 1
ATOM 661 C C . SER A 1 87 ? 20.884 -8.293 -12.298 1.00 54.88 87 SER A C 1
ATOM 663 O O . SER A 1 87 ? 21.180 -7.238 -12.862 1.00 54.88 87 SER A O 1
ATOM 665 N N . ASN A 1 88 ? 21.236 -8.559 -11.036 1.00 49.91 88 ASN A N 1
ATOM 666 C CA . ASN A 1 88 ? 22.287 -7.823 -10.338 1.00 49.91 88 ASN A CA 1
ATOM 667 C C . ASN A 1 88 ? 23.593 -8.037 -11.109 1.00 49.91 88 ASN A C 1
ATOM 669 O O . ASN A 1 88 ? 24.260 -9.054 -10.938 1.00 49.91 88 ASN A O 1
ATOM 673 N N . HIS A 1 89 ? 23.933 -7.104 -11.991 1.00 41.97 89 HIS A N 1
ATOM 674 C CA . HIS A 1 89 ? 25.284 -7.008 -12.514 1.00 41.97 89 HIS A CA 1
ATOM 675 C C . HIS A 1 89 ? 26.055 -6.062 -11.593 1.00 41.97 89 HIS A C 1
ATOM 677 O O . HIS A 1 89 ? 25.690 -4.888 -11.481 1.00 41.97 89 HIS A O 1
ATOM 683 N N . GLU A 1 90 ? 27.058 -6.610 -10.899 1.00 37.50 90 GLU A N 1
ATOM 684 C CA . GLU A 1 90 ? 28.091 -5.851 -10.173 1.00 37.50 90 GLU A CA 1
ATOM 685 C C . GLU A 1 90 ? 28.741 -4.774 -11.055 1.00 37.50 90 GLU A C 1
ATOM 687 O O . GLU A 1 90 ? 28.924 -5.023 -12.275 1.00 37.50 90 GLU A O 1
#

Secondary structure (DSSP, 8-state):
-----B--S----TTEEEEETT--EEEEEEE-SS-EEEEESS-GGG--TT-BEEEEEEE------GGGTT--B-TTS-B-SSS-S-----

InterPro domains:
  IPR004100 ATPase, F1/V1/A1 complex, alpha/beta subunit, N-terminal domain [PF02874] (18-55)
  IPR005294 ATP synthase, F1 complex, alpha subunit [PTHR48082] (13-90)
  IPR036121 ATPase, F1/V1/A1 complex, alpha/beta subunit, N-terminal domain superfamily [SSF50615] (14-58)